Protein 2XC2 (pdb70)

Organism: Schistosoma mansoni (NCBI:txid6183)

InterPro domains:
  IPR005746 Thioredoxin [TIGR01068] (19-105)
  IPR013766 Thioredoxin domain [PF00085] (14-103)
  IPR013766 Thioredoxin domain [PS51352] (1-106)
  IPR017937 Thioredoxin, conserved site [PS00194] (26-44)
  IPR036249 Thioredoxin-like superfamily [SSF52833] (2-105)

Structure (mmCIF, N/CA/C/O backbone):
data_2XC2
#
_entry.id   2XC2
#
_cell.length_a   33.931
_cell.length_b   51.998
_cell.length_c   59.313
_cell.angle_alpha   90.00
_cell.angle_beta   90.00
_cell.angle_gamma   90.00
#
_symmetry.space_group_name_H-M   'P 21 21 21'
#
loop_
_entity.id
_entity.type
_entity.pdbx_description
1 polymer THIOREDOXINN
2 non-polymer 'CALCIUM ION'
3 non-polymer 'ZINC ION'
4 water water
#
loop_
_atom_site.group_PDB
_atom_site.id
_atom_site.type_symbol
_atom_site.label_atom_id
_atom_site.label_alt_id
_atom_site.label_comp_id
_atom_site.label_asym_id
_atom_site.label_entity_id
_atom_site.label_seq_id
_atom_site.pdbx_PDB_ins_code
_atom_site.Cartn_x
_atom_site.Cartn_y
_atom_site.Cartn_z
_atom_site.occupancy
_atom_site.B_iso_or_equiv
_atom_site.auth_seq_id
_atom_site.auth_comp_id
_atom_site.auth_asym_id
_atom_site.auth_atom_id
_atom_site.pdbx_PDB_model_num
ATOM 1 N N . GLN A 1 8 ? 29.850 6.180 1.257 1.00 26.28 -3 GLN A N 1
ATOM 2 C CA . GLN A 1 8 ? 30.663 6.946 2.245 1.00 24.19 -3 GLN A CA 1
ATOM 3 C C . GLN A 1 8 ? 30.347 6.799 3.750 1.00 22.22 -3 GLN A C 1
ATOM 4 O O . GLN A 1 8 ? 31.249 6.998 4.540 1.00 18.95 -3 GLN A O 1
ATOM 10 N N . LEU A 1 9 ? 29.113 6.462 4.146 1.00 20.70 -2 LEU A N 1
ATOM 11 C CA . LEU A 1 9 ? 28.834 6.091 5.546 1.00 19.46 -2 LEU A CA 1
ATOM 12 C C . LEU A 1 9 ? 27.563 5.272 5.736 1.00 19.65 -2 LEU A C 1
ATOM 13 O O . LEU A 1 9 ? 26.730 5.218 4.848 1.00 19.43 -2 LEU A O 1
ATOM 18 N N . VAL A 1 10 ? 27.458 4.628 6.895 1.00 17.88 -1 VAL A N 1
ATOM 19 C CA . VAL A 1 10 ? 26.240 3.976 7.352 1.00 18.74 -1 VAL A CA 1
ATOM 20 C C . VAL A 1 10 ? 25.883 4.520 8.724 1.00 18.69 -1 VAL A C 1
ATOM 21 O O . VAL A 1 10 ? 26.752 4.893 9.495 1.00 18.16 -1 VAL A O 1
ATOM 25 N N . ILE A 1 11 ? 24.588 4.577 9.011 1.00 19.74 0 ILE A N 1
ATOM 26 C CA . ILE A 1 11 ? 24.106 5.130 10.267 1.00 22.25 0 ILE A CA 1
ATOM 27 C C . ILE A 1 11 ? 23.924 3.990 11.235 1.00 22.41 0 ILE A C 1
ATOM 28 O O . ILE A 1 11 ? 23.526 2.899 10.842 1.00 22.97 0 ILE A O 1
ATOM 33 N N . MET A 1 12 ? 24.234 4.239 12.501 1.00 23.52 1 MET A N 1
ATOM 34 C CA . MET A 1 12 ? 23.915 3.284 13.548 1.00 25.13 1 MET A CA 1
ATOM 35 C C . MET A 1 12 ? 22.394 3.353 13.786 1.00 25.92 1 MET A C 1
ATOM 36 O O . MET A 1 12 ? 21.902 4.190 14.530 1.00 27.04 1 MET A O 1
ATOM 41 N N . SER A 1 13 ? 21.660 2.488 13.096 1.00 25.96 2 SER A N 1
ATOM 42 C CA . SER A 1 13 ? 20.209 2.608 13.038 1.00 25.57 2 SER A CA 1
ATOM 43 C C . SER A 1 13 ? 19.539 1.620 13.979 1.00 24.04 2 SER A C 1
ATOM 44 O O . SER A 1 13 ? 20.181 0.685 14.453 1.00 24.86 2 SER A O 1
ATOM 47 N N . GLU A 1 14 ? 18.261 1.859 14.270 1.00 22.34 3 GLU A N 1
ATOM 48 C CA . GLU A 1 14 ? 17.447 0.932 15.047 1.00 19.25 3 GLU A CA 1
ATOM 49 C C . GLU A 1 14 ? 15.997 0.947 14.581 1.00 17.23 3 GLU A C 1
ATOM 50 O O . GLU A 1 14 ? 15.375 1.993 14.523 1.00 15.86 3 GLU A O 1
ATOM 56 N N . LEU A 1 15 ? 15.481 -0.228 14.263 1.00 15.89 4 LEU A N 1
ATOM 57 C CA . LEU A 1 15 ? 14.092 -0.422 13.866 1.00 15.25 4 LEU A CA 1
ATOM 58 C C . LEU A 1 15 ? 13.547 -1.547 14.707 1.00 15.58 4 LEU A C 1
ATOM 59 O O . LEU A 1 15 ? 14.014 -2.682 14.630 1.00 16.37 4 LEU A O 1
ATOM 64 N N . ILE A 1 16 ? 12.553 -1.231 15.537 1.00 15.23 5 ILE A N 1
ATOM 65 C CA A ILE A 1 16 ? 12.062 -2.136 16.589 0.50 15.48 5 ILE A CA 1
ATOM 66 C CA B ILE A 1 16 ? 12.053 -2.239 16.461 0.50 15.77 5 ILE A CA 1
ATOM 67 C C . ILE A 1 16 ? 10.536 -2.269 16.510 1.00 15.55 5 ILE A C 1
ATOM 68 O O . ILE A 1 16 ? 9.868 -1.251 16.491 1.00 15.64 5 ILE A O 1
ATOM 77 N N . GLU A 1 17 ? 9.999 -3.486 16.527 1.00 15.43 6 GLU A N 1
ATOM 78 C CA . GLU A 1 17 ? 8.563 -3.683 16.612 1.00 15.05 6 GLU A CA 1
ATOM 79 C C . GLU A 1 17 ? 8.208 -4.058 18.042 1.00 15.38 6 GLU A C 1
ATOM 80 O O . GLU A 1 17 ? 8.752 -5.026 18.547 1.00 15.85 6 GLU A O 1
ATOM 86 N N . LEU A 1 18 ? 7.263 -3.337 18.667 1.00 13.24 7 LEU A N 1
ATOM 87 C CA . LEU A 1 18 ? 6.872 -3.602 20.074 1.00 13.87 7 LEU A CA 1
ATOM 88 C C . LEU A 1 18 ? 5.789 -4.685 20.173 1.00 14.74 7 LEU A C 1
ATOM 89 O O . LEU A 1 18 ? 5.112 -5.006 19.204 1.00 13.93 7 LEU A O 1
ATOM 94 N N . LYS A 1 19 ? 5.607 -5.230 21.374 1.00 15.04 8 LYS A N 1
ATOM 95 C CA . LYS A 1 19 ? 4.765 -6.425 21.534 1.00 16.85 8 LYS A CA 1
ATOM 96 C C . LYS A 1 19 ? 3.588 -6.247 22.489 1.00 16.55 8 LYS A C 1
ATOM 97 O O . LYS A 1 19 ? 2.548 -6.904 22.308 1.00 17.48 8 LYS A O 1
ATOM 103 N N . GLN A 1 20 ? 3.728 -5.394 23.506 1.00 16.65 9 GLN A N 1
ATOM 104 C CA . GLN A 1 20 ? 2.631 -5.201 24.470 1.00 16.64 9 GLN A CA 1
ATOM 105 C C . GLN A 1 20 ? 2.762 -3.847 25.166 1.00 15.45 9 GLN A C 1
ATOM 106 O O . GLN A 1 20 ? 3.880 -3.289 25.241 1.00 14.20 9 GLN A O 1
ATOM 112 N N . ASP A 1 21 ? 1.645 -3.328 25.685 1.00 15.45 10 ASP A N 1
ATOM 113 C CA . ASP A 1 21 ? 1.660 -2.086 26.449 1.00 15.91 10 ASP A CA 1
ATOM 114 C C . ASP A 1 21 ? 2.727 -2.110 27.553 1.00 16.49 10 ASP A C 1
ATOM 115 O O . ASP A 1 21 ? 2.922 -3.135 28.244 1.00 17.42 10 ASP A O 1
ATOM 120 N N . GLY A 1 22 ? 3.387 -0.979 27.713 1.00 16.39 11 GLY A N 1
ATOM 121 C CA . GLY A 1 22 ? 4.552 -0.831 28.559 1.00 15.00 11 GLY A CA 1
ATOM 122 C C . GLY A 1 22 ? 5.836 -0.782 27.753 1.00 14.32 11 GLY A C 1
ATOM 123 O O . GLY A 1 22 ? 6.777 -0.121 28.153 1.00 13.62 11 GLY A O 1
ATOM 124 N N . ASP A 1 23 ? 5.861 -1.445 26.588 1.00 13.54 12 ASP A N 1
ATOM 125 C CA . ASP A 1 23 ? 7.124 -1.525 25.815 1.00 13.62 12 ASP A CA 1
ATOM 126 C C . ASP A 1 23 ? 7.581 -0.142 25.298 1.00 12.49 12 ASP A C 1
ATOM 127 O O . ASP A 1 23 ? 8.767 0.084 25.149 1.00 11.46 12 ASP A O 1
ATOM 132 N N . LEU A 1 24 ? 6.653 0.763 24.957 1.00 12.55 13 LEU A N 1
ATOM 133 C CA . LEU A 1 24 ? 7.100 2.071 24.464 1.00 12.28 13 LEU A CA 1
ATOM 134 C C . LEU A 1 24 ? 7.749 2.892 25.555 1.00 12.29 13 LEU A C 1
ATOM 135 O O . LEU A 1 24 ? 8.808 3.490 25.351 1.00 12.67 13 LEU A O 1
ATOM 140 N N . GLU A 1 25 ? 7.104 2.899 26.728 1.00 12.17 14 GLU A N 1
ATOM 141 C CA . GLU A 1 25 ? 7.624 3.626 27.876 1.00 13.71 14 GLU A CA 1
ATOM 142 C C . GLU A 1 25 ? 9.009 3.092 28.243 1.00 14.55 14 GLU A C 1
ATOM 143 O O . GLU A 1 25 ? 9.914 3.867 28.548 1.00 15.05 14 GLU A O 1
ATOM 149 N N . SER A 1 26 ? 9.162 1.761 28.191 1.00 14.49 15 SER A N 1
ATOM 150 C CA . SER A 1 26 ? 10.457 1.129 28.462 1.00 14.79 15 SER A CA 1
ATOM 151 C C . SER A 1 26 ? 11.487 1.567 27.424 1.00 15.21 15 SER A C 1
ATOM 152 O O . SER A 1 26 ? 12.635 1.901 27.744 1.00 16.43 15 SER A O 1
ATOM 155 N N . LEU A 1 27 ? 11.068 1.616 26.164 1.00 14.38 16 LEU A N 1
ATOM 156 C CA . LEU A 1 27 ? 11.978 1.989 25.103 1.00 15.26 16 LEU A CA 1
ATOM 157 C C . LEU A 1 27 ? 12.420 3.439 25.222 1.00 15.52 16 LEU A C 1
ATOM 158 O O . LEU A 1 27 ? 13.575 3.764 24.962 1.00 15.98 16 LEU A O 1
ATOM 163 N N . LEU A 1 28 ? 11.480 4.311 25.579 1.00 17.10 17 LEU A N 1
ATOM 164 C CA . LEU A 1 28 ? 11.785 5.720 25.747 1.00 17.26 17 LEU A CA 1
ATOM 165 C C . LEU A 1 28 ? 12.808 5.944 26.858 1.00 19.98 17 LEU A C 1
ATOM 166 O O . LEU A 1 28 ? 13.682 6.789 26.726 1.00 21.31 17 LEU A O 1
ATOM 171 N N . GLU A 1 29 ? 12.716 5.149 27.921 1.00 20.65 18 GLU A N 1
ATOM 172 C CA . GLU A 1 29 ? 13.640 5.247 29.049 1.00 22.49 18 GLU A CA 1
ATOM 173 C C . GLU A 1 29 ? 15.008 4.681 28.702 1.00 23.99 18 GLU A C 1
ATOM 174 O O . GLU A 1 29 ? 16.034 5.125 29.229 1.00 25.72 18 GLU A O 1
ATOM 180 N N . GLN A 1 30 ? 15.009 3.695 27.813 1.00 24.61 19 GLN A N 1
ATOM 181 C CA . GLN A 1 30 ? 16.221 3.002 27.395 1.00 25.67 19 GLN A CA 1
ATOM 182 C C . GLN A 1 30 ? 17.020 3.857 26.415 1.00 26.11 19 GLN A C 1
ATOM 183 O O . GLN A 1 30 ? 18.246 3.712 26.309 1.00 26.87 19 GLN A O 1
ATOM 189 N N . HIS A 1 31 ? 16.327 4.746 25.701 1.00 26.68 20 HIS A N 1
ATOM 190 C CA . HIS A 1 31 ? 16.921 5.586 24.659 1.00 27.63 20 HIS A CA 1
ATOM 191 C C . HIS A 1 31 ? 16.696 7.079 24.915 1.00 28.01 20 HIS A C 1
ATOM 192 O O . HIS A 1 31 ? 16.142 7.809 24.063 1.00 28.09 20 HIS A O 1
ATOM 199 N N . LYS A 1 32 ? 17.155 7.545 26.077 1.00 29.30 21 LYS A N 1
ATOM 200 C CA . LYS A 1 32 ? 16.780 8.875 26.574 1.00 30.02 21 LYS A CA 1
ATOM 201 C C . LYS A 1 32 ? 17.118 10.061 25.676 1.00 30.40 21 LYS A C 1
ATOM 202 O O . LYS A 1 32 ? 16.331 11.011 25.590 1.00 31.45 21 LYS A O 1
ATOM 208 N N . ASN A 1 33 ? 18.267 10.017 25.008 1.00 30.96 22 ASN A N 1
ATOM 209 C CA . ASN A 1 33 ? 18.706 11.173 24.208 1.00 30.65 22 ASN A CA 1
ATOM 210 C C . ASN A 1 33 ? 18.621 11.021 22.669 1.00 29.80 22 ASN A C 1
ATOM 211 O O . ASN A 1 33 ? 19.258 11.772 21.910 1.00 30.04 22 ASN A O 1
ATOM 216 N N . LYS A 1 34 ? 17.820 10.051 22.230 1.00 27.31 23 LYS A N 1
ATOM 217 C CA . LYS A 1 34 ? 17.494 9.879 20.807 1.00 25.77 23 LYS A CA 1
ATOM 218 C C . LYS A 1 34 ? 16.106 10.433 20.468 1.00 22.79 23 LYS A C 1
ATOM 219 O O . LYS A 1 34 ? 15.203 10.421 21.305 1.00 22.31 23 LYS A O 1
ATOM 225 N N . LEU A 1 35 ? 15.939 10.918 19.238 1.00 19.40 24 LEU A N 1
ATOM 226 C CA . LEU A 1 35 ? 14.613 11.138 18.680 1.00 16.19 24 LEU A CA 1
ATOM 227 C C . LEU A 1 35 ? 14.023 9.746 18.452 1.00 14.69 24 LEU A C 1
ATOM 228 O O . LEU A 1 35 ? 14.711 8.851 17.983 1.00 14.17 24 LEU A O 1
ATOM 233 N N . VAL A 1 36 ? 12.750 9.573 18.804 1.00 12.79 25 VAL A N 1
ATOM 234 C CA . VAL A 1 36 ? 12.059 8.317 18.606 1.00 12.80 25 VAL A CA 1
ATOM 235 C C . VAL A 1 36 ? 10.906 8.584 17.649 1.00 12.13 25 VAL A C 1
ATOM 236 O O . VAL A 1 36 ? 10.151 9.541 17.831 1.00 13.74 25 VAL A O 1
ATOM 240 N N . VAL A 1 37 ? 10.773 7.771 16.611 1.00 11.26 26 VAL A N 1
ATOM 241 C CA . VAL A 1 37 ? 9.754 7.977 15.599 1.00 11.31 26 VAL A CA 1
ATOM 242 C C . VAL A 1 37 ? 8.892 6.708 15.584 1.00 10.41 26 VAL A C 1
ATOM 243 O O . VAL A 1 37 ? 9.377 5.621 15.242 1.00 10.96 26 VAL A O 1
ATOM 247 N N . VAL A 1 38 ? 7.626 6.839 15.959 1.00 9.96 27 VAL A N 1
ATOM 248 C CA . VAL A 1 38 ? 6.741 5.695 16.149 1.00 9.64 27 VAL A CA 1
ATOM 249 C C . VAL A 1 38 ? 5.681 5.636 15.041 1.00 10.84 27 VAL A C 1
ATOM 250 O O . VAL A 1 38 ? 4.886 6.560 14.849 1.00 10.76 27 VAL A O 1
ATOM 254 N N . ASP A 1 39 ? 5.681 4.515 14.340 1.00 10.33 28 ASP A N 1
ATOM 255 C CA . ASP A 1 39 ? 4.657 4.175 13.363 1.00 9.74 28 ASP A CA 1
ATOM 256 C C . ASP A 1 39 ? 3.557 3.335 14.060 1.00 9.47 28 ASP A C 1
ATOM 257 O O . ASP A 1 39 ? 3.738 2.139 14.314 1.00 10.28 28 ASP A O 1
ATOM 262 N N . PHE A 1 40 ? 2.414 3.981 14.340 1.00 8.48 29 PHE A N 1
ATOM 263 C CA . PHE A 1 40 ? 1.231 3.297 14.812 1.00 9.14 29 PHE A CA 1
ATOM 264 C C . PHE A 1 40 ? 0.450 2.771 13.614 1.00 9.63 29 PHE A C 1
ATOM 265 O O . PHE A 1 40 ? -0.042 3.575 12.780 1.00 10.46 29 PHE A O 1
ATOM 273 N N . PHE A 1 41 ? 0.370 1.451 13.506 1.00 9.78 30 PHE A N 1
ATOM 274 C CA . PHE A 1 41 ? -0.217 0.767 12.338 1.00 10.82 30 PHE A CA 1
ATOM 275 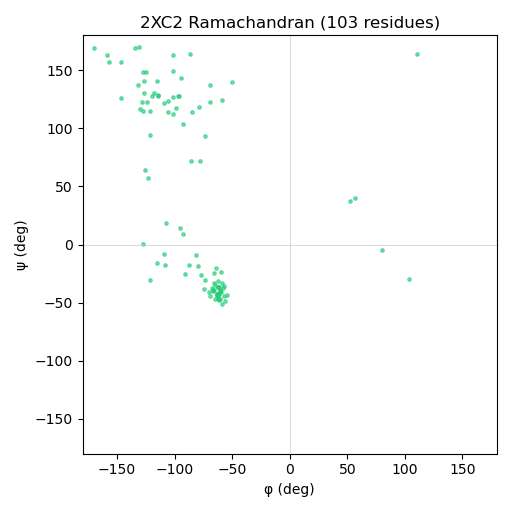C C . PHE A 1 41 ? -1.236 -0.296 12.734 1.00 12.18 30 PHE A C 1
ATOM 276 O O . PHE A 1 41 ? -1.354 -0.639 13.922 1.00 11.61 30 PHE A O 1
ATOM 284 N N . ALA A 1 42 ? -1.963 -0.811 11.741 1.00 12.79 31 ALA A N 1
ATOM 285 C CA . ALA A 1 42 ? -2.823 -1.960 11.969 1.00 14.97 31 ALA A CA 1
ATOM 286 C C . ALA A 1 42 ? -2.514 -3.038 10.955 1.00 14.96 31 ALA A C 1
ATOM 287 O O . ALA A 1 42 ? -2.114 -2.764 9.830 1.00 13.89 31 ALA A O 1
ATOM 289 N N . THR A 1 43 ? -2.691 -4.277 11.388 1.00 16.75 32 THR A N 1
ATOM 290 C CA . THR A 1 43 ? -2.510 -5.456 10.535 1.00 18.71 32 THR A CA 1
ATOM 291 C C . THR A 1 43 ? -3.383 -5.434 9.275 1.00 18.87 32 THR A C 1
ATOM 292 O O . THR A 1 43 ? -2.948 -5.856 8.216 1.00 20.31 32 THR A O 1
ATOM 296 N N . TRP A 1 44 ? -4.592 -4.899 9.394 1.00 18.56 33 TRP A N 1
ATOM 297 C CA . TRP A 1 44 ? -5.584 -4.879 8.316 1.00 19.67 33 TRP A CA 1
ATOM 298 C C . TRP A 1 44 ? -5.578 -3.589 7.504 1.00 19.41 33 TRP A C 1
ATOM 299 O O . TRP A 1 44 ? -6.528 -3.326 6.751 1.00 21.91 33 TRP A O 1
ATOM 310 N N . CYS A 1 45 ? -4.531 -2.791 7.660 1.00 17.85 34 CYS A N 1
ATOM 311 C CA . CYS A 1 45 ? -4.463 -1.478 7.033 1.00 16.29 34 CYS A CA 1
ATOM 312 C C . CYS A 1 45 ? -3.569 -1.568 5.777 1.00 15.90 34 CYS A C 1
ATOM 313 O O . CYS A 1 45 ? -2.349 -1.780 5.896 1.00 17.23 34 CYS A O 1
ATOM 316 N N . GLY A 1 46 ? -4.166 -1.417 4.592 1.00 15.94 35 GLY A N 1
ATOM 317 C CA . GLY A 1 46 ? -3.409 -1.464 3.338 1.00 16.13 35 GLY A CA 1
ATOM 318 C C . GLY A 1 46 ? -2.312 -0.416 3.269 1.00 15.36 35 GLY A C 1
ATOM 319 O O . GLY A 1 46 ? -1.159 -0.734 2.954 1.00 15.95 35 GLY A O 1
ATOM 320 N N . PRO A 1 47 ? -2.659 0.846 3.546 1.00 14.85 36 PRO A N 1
ATOM 321 C CA . PRO A 1 47 ? -1.648 1.905 3.482 1.00 13.32 36 PRO A CA 1
ATOM 322 C C . PRO A 1 47 ? -0.477 1.653 4.417 1.00 13.43 36 PRO A C 1
ATOM 32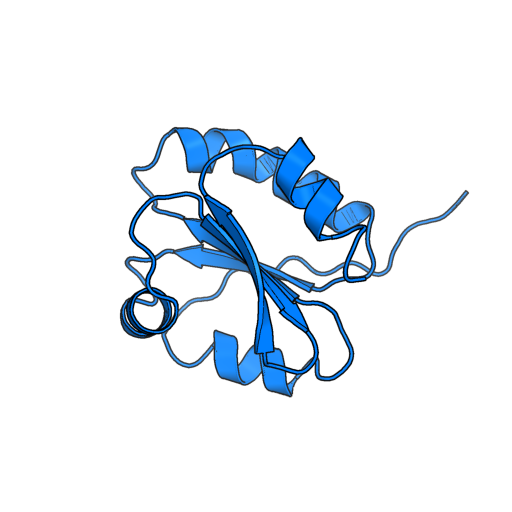3 O O . PRO A 1 47 ? 0.652 2.008 4.085 1.00 12.48 36 PRO A O 1
ATOM 327 N N . CYS A 1 48 ? -0.740 1.027 5.563 1.00 12.15 37 CYS A N 1
ATOM 328 C CA . CYS A 1 48 ? 0.335 0.664 6.513 1.00 12.26 37 CYS A CA 1
ATOM 329 C C . CYS A 1 48 ? 1.333 -0.293 5.866 1.00 12.43 37 CYS A C 1
ATOM 330 O O . CYS A 1 48 ? 2.563 -0.092 5.965 1.00 12.62 37 CYS A O 1
ATOM 333 N N . LYS A 1 49 ? 0.825 -1.326 5.199 1.00 13.29 38 LYS A N 1
ATOM 334 C CA . LYS A 1 49 ? 1.709 -2.329 4.583 1.00 14.30 38 LYS A CA 1
ATOM 335 C C . LYS A 1 49 ? 2.542 -1.741 3.457 1.00 14.16 38 LYS A C 1
ATOM 336 O O . LYS A 1 49 ? 3.739 -2.030 3.310 1.00 15.34 38 LYS A O 1
ATOM 342 N N . THR A 1 50 ? 1.913 -0.875 2.690 1.00 13.35 39 THR A N 1
ATOM 343 C CA . THR A 1 50 ? 2.575 -0.174 1.597 1.00 14.56 39 THR A CA 1
ATOM 344 C C . THR A 1 50 ? 3.709 0.720 2.069 1.00 13.13 39 THR A C 1
ATOM 345 O O . THR A 1 50 ? 4.809 0.750 1.451 1.00 13.83 39 THR A O 1
ATOM 349 N N . ILE A 1 51 ? 3.488 1.472 3.149 1.00 11.61 40 ILE A N 1
ATOM 350 C CA . ILE A 1 51 ? 4.545 2.366 3.635 1.00 11.08 40 ILE A CA 1
ATOM 351 C C . ILE A 1 51 ? 5.650 1.691 4.460 1.00 9.89 40 ILE A C 1
ATOM 352 O O . ILE A 1 51 ? 6.740 2.253 4.601 1.00 10.86 40 ILE A O 1
ATOM 357 N N . ALA A 1 52 ? 5.382 0.493 4.978 1.00 10.58 41 ALA A N 1
ATOM 358 C CA . ALA A 1 52 ? 6.317 -0.118 5.920 1.00 10.03 41 ALA A CA 1
ATOM 359 C C . ALA A 1 52 ? 7.722 -0.252 5.302 1.00 10.95 41 ALA A C 1
ATOM 360 O O . ALA A 1 52 ? 8.681 0.120 5.968 1.00 11.27 41 ALA A O 1
ATOM 362 N N . PRO A 1 53 ? 7.847 -0.712 4.029 1.00 11.66 42 PRO A N 1
ATOM 363 C CA . PRO A 1 53 ? 9.245 -0.756 3.550 1.00 12.12 42 PRO A CA 1
ATOM 364 C C . PRO A 1 53 ? 9.943 0.587 3.393 1.00 12.38 42 PRO A C 1
ATOM 365 O O . PRO A 1 53 ? 11.182 0.654 3.475 1.00 12.03 42 PRO A O 1
ATOM 369 N N . LEU A 1 54 ? 9.174 1.659 3.204 1.00 10.74 43 LEU A N 1
ATOM 370 C CA . LEU A 1 54 ? 9.727 2.995 3.073 1.00 11.14 43 LEU A CA 1
ATOM 371 C C . LEU A 1 54 ? 10.176 3.489 4.429 1.00 10.45 43 LEU A C 1
ATOM 372 O O . LEU A 1 54 ? 11.180 4.186 4.530 1.00 12.42 43 LEU A O 1
ATOM 377 N N . PHE A 1 55 ? 9.399 3.158 5.470 1.00 10.07 44 PHE A N 1
ATOM 378 C CA . PHE A 1 55 ? 9.766 3.496 6.849 1.00 10.80 44 PHE A CA 1
ATOM 379 C C . PHE A 1 55 ? 11.059 2.785 7.209 1.00 11.00 44 PHE A C 1
ATOM 380 O O . PHE A 1 55 ? 11.971 3.402 7.786 1.00 11.92 44 PHE A O 1
ATOM 388 N N . LYS A 1 56 ? 11.149 1.523 6.810 1.00 11.48 45 LYS A N 1
ATOM 389 C CA . LYS A 1 56 ? 12.404 0.738 6.979 1.00 12.11 45 LYS A CA 1
ATOM 390 C C . LYS A 1 56 ? 13.564 1.478 6.288 1.00 12.59 45 LYS A C 1
ATOM 391 O O . LYS A 1 56 ? 14.630 1.664 6.872 1.00 12.99 45 LYS A O 1
ATOM 397 N N . GLU A 1 57 ? 13.377 1.916 5.043 1.00 12.91 46 GLU A N 1
ATOM 398 C CA . GLU A 1 57 ? 14.450 2.635 4.346 1.00 14.25 46 GLU A CA 1
ATOM 399 C C . GLU A 1 57 ? 14.868 3.918 5.040 1.00 14.66 46 GLU A C 1
ATOM 400 O O . GLU A 1 57 ? 16.047 4.248 5.135 1.00 15.53 46 GLU A O 1
ATOM 406 N N . LEU A 1 58 ? 13.895 4.655 5.569 1.00 13.90 47 LEU A N 1
ATOM 407 C CA . LEU A 1 58 ? 14.156 5.849 6.284 1.00 14.86 47 LEU A CA 1
ATOM 408 C C . LEU A 1 58 ? 14.993 5.578 7.511 1.00 15.53 47 LEU A C 1
ATOM 409 O O . LEU A 1 58 ? 15.841 6.372 7.862 1.00 15.52 47 LEU A O 1
ATOM 414 N N . SER A 1 59 ? 14.754 4.438 8.160 1.00 15.55 48 SER A N 1
ATOM 415 C CA . SER A 1 59 ? 15.472 4.123 9.403 1.00 16.35 48 SER A CA 1
ATOM 416 C C . SER A 1 59 ? 16.966 3.970 9.168 1.00 17.04 48 SER A C 1
ATOM 417 O O . SER A 1 59 ? 17.767 4.086 10.105 1.00 18.48 48 SER A O 1
ATOM 420 N N . GLU A 1 60 ? 17.337 3.727 7.918 1.00 16.98 49 GLU A N 1
ATOM 421 C CA . GLU A 1 60 ? 18.751 3.599 7.524 1.00 18.21 49 GLU A CA 1
ATOM 422 C C . GLU A 1 60 ? 19.438 4.953 7.305 1.00 18.32 49 GLU A C 1
ATOM 423 O O . GLU A 1 60 ? 20.655 5.006 7.108 1.00 19.89 49 GLU A O 1
ATOM 429 N N . LYS A 1 61 ? 18.669 6.042 7.312 1.00 17.77 50 LYS A N 1
ATOM 430 C CA . LYS A 1 61 ? 19.187 7.342 6.901 1.00 17.11 50 LYS A CA 1
ATOM 431 C C . LYS A 1 61 ? 19.379 8.302 8.058 1.00 17.07 50 LYS A C 1
ATOM 432 O O . LYS A 1 61 ? 20.042 9.340 7.911 1.00 17.76 50 LYS A O 1
ATOM 438 N N . TYR A 1 62 ? 18.744 7.998 9.186 1.00 16.34 51 TYR A N 1
ATOM 439 C CA . TYR A 1 62 ? 18.745 8.910 10.344 1.00 16.18 51 TYR A CA 1
ATOM 440 C C . TYR A 1 62 ? 19.079 8.206 11.624 1.00 16.73 51 TYR A C 1
ATOM 441 O O . TYR A 1 62 ? 18.567 7.106 11.877 1.00 16.16 51 TYR A O 1
ATOM 450 N N . ASP A 1 63 ? 19.928 8.853 12.434 1.00 16.67 52 ASP A N 1
ATOM 451 C CA . ASP A 1 63 ? 20.299 8.358 13.761 1.00 18.48 52 ASP A CA 1
ATOM 452 C C . ASP A 1 63 ? 19.153 8.653 14.744 1.00 18.20 52 ASP A C 1
ATOM 453 O O . ASP A 1 63 ? 19.221 9.545 15.584 1.00 19.84 52 ASP A O 1
ATOM 458 N N . ALA A 1 64 ? 18.070 7.905 14.563 1.00 17.49 53 ALA A N 1
ATOM 459 C CA . ALA A 1 64 ? 16.898 7.977 15.425 1.00 16.52 53 ALA A CA 1
ATOM 460 C C . ALA A 1 64 ? 16.492 6.536 15.749 1.00 16.22 53 ALA A C 1
ATOM 461 O O . ALA A 1 64 ? 17.041 5.589 15.171 1.00 16.69 53 ALA A O 1
ATOM 463 N N . ILE A 1 65 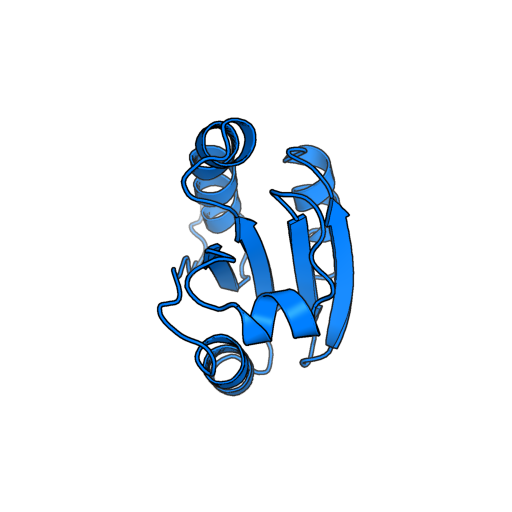? 15.583 6.345 16.699 1.00 13.97 54 ILE A N 1
ATOM 464 C CA . ILE A 1 65 ? 15.007 5.025 16.960 1.00 13.74 54 ILE A CA 1
ATOM 465 C C . ILE A 1 65 ? 13.662 4.950 16.260 1.00 13.59 54 ILE A C 1
ATOM 466 O O . ILE A 1 65 ? 12.745 5.730 16.551 1.00 12.55 54 ILE A O 1
ATOM 471 N N . PHE A 1 66 ? 13.556 4.035 15.314 1.00 12.03 55 PHE A N 1
ATOM 472 C CA . PHE A 1 66 ? 12.333 3.852 14.551 1.00 10.95 55 PHE A CA 1
ATOM 473 C C . PHE A 1 66 ? 11.546 2.715 15.160 1.00 11.43 55 PHE A C 1
ATOM 474 O O . PHE A 1 66 ? 12.094 1.620 15.382 1.00 11.81 55 PHE A O 1
ATOM 482 N N . VAL A 1 67 ? 10.259 2.971 15.453 1.00 9.48 56 VAL A N 1
ATOM 483 C CA . VAL A 1 67 ? 9.459 2.002 16.224 1.00 10.85 56 VAL A CA 1
ATOM 484 C C . VAL A 1 67 ? 8.183 1.662 15.472 1.00 10.77 56 VAL A C 1
ATOM 485 O O . VAL A 1 67 ? 7.578 2.556 14.875 1.00 10.56 56 VAL A O 1
ATOM 489 N N . LYS A 1 68 ? 7.765 0.407 15.500 1.00 10.76 57 LYS A N 1
ATOM 490 C CA . LYS A 1 68 ? 6.494 0.005 14.932 1.00 11.13 57 LYS A CA 1
ATOM 491 C C . LYS A 1 68 ? 5.586 -0.471 16.067 1.00 11.65 57 LYS A C 1
ATOM 492 O O . 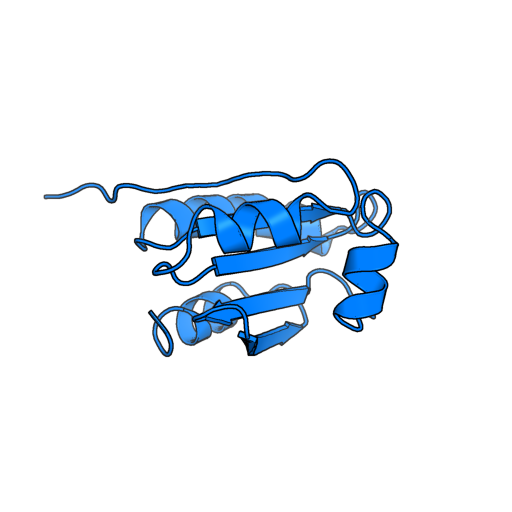LYS A 1 68 ? 6.013 -1.265 16.912 1.00 11.60 57 LYS A O 1
ATOM 498 N N . VAL A 1 69 ? 4.372 0.072 16.117 1.00 10.76 58 VAL A N 1
ATOM 499 C CA . VAL A 1 69 ? 3.373 -0.280 17.148 1.00 11.12 58 VAL A CA 1
ATOM 500 C C . VAL A 1 69 ? 2.041 -0.687 16.489 1.00 11.58 58 VAL A C 1
ATOM 501 O O . VAL A 1 69 ? 1.373 0.126 15.853 1.00 11.64 58 VAL A O 1
ATOM 505 N N . ASP A 1 70 ? 1.659 -1.955 16.650 1.00 11.09 59 ASP A N 1
ATOM 506 C CA . ASP A 1 70 ? 0.361 -2.435 16.161 1.00 12.19 59 ASP A CA 1
ATOM 507 C C . ASP A 1 70 ? -0.651 -1.964 17.195 1.00 12.03 59 ASP A C 1
ATOM 508 O O . ASP A 1 70 ? -0.541 -2.322 18.391 1.00 12.20 59 ASP A O 1
ATOM 513 N N . VAL A 1 71 ? -1.592 -1.125 16.756 1.00 12.34 60 VAL A N 1
ATOM 514 C CA . VAL A 1 71 ? -2.589 -0.533 17.642 1.00 12.29 60 VAL A CA 1
ATOM 515 C C . VAL A 1 71 ? -3.463 -1.576 18.360 1.00 12.78 60 VAL A C 1
ATOM 516 O O . VAL A 1 71 ? -4.033 -1.274 19.412 1.00 15.01 60 VAL A O 1
ATOM 520 N N . ASP A 1 72 ? -3.587 -2.778 17.802 1.00 13.32 61 ASP A N 1
ATOM 521 C CA . ASP A 1 72 ? -4.384 -3.830 18.464 1.00 14.10 61 ASP A CA 1
ATOM 522 C C . ASP A 1 72 ? -3.583 -4.656 19.469 1.00 15.22 61 ASP A C 1
ATOM 523 O O . ASP A 1 72 ? -4.153 -5.340 20.331 1.00 16.52 61 ASP A O 1
ATOM 528 N N . LYS A 1 73 ? -2.263 -4.602 19.386 1.00 15.13 62 LYS A N 1
ATOM 529 C CA . LYS A 1 73 ? -1.410 -5.238 20.385 1.00 15.77 62 LYS A CA 1
ATOM 530 C C . LYS A 1 73 ? -1.023 -4.324 21.551 1.00 15.63 62 LYS A C 1
ATOM 531 O O . LYS A 1 73 ? -0.738 -4.826 22.655 1.00 16.94 62 LYS A O 1
ATOM 537 N N . LEU A 1 74 ? -1.025 -3.006 21.325 1.00 14.83 63 LEU A N 1
ATOM 538 C CA . LEU A 1 74 ? -0.689 -2.059 22.372 1.00 15.07 63 LEU A CA 1
ATOM 539 C C . LEU A 1 74 ? -1.830 -1.080 22.474 1.00 16.26 63 LEU A C 1
ATOM 540 O O . LEU A 1 74 ? -1.686 0.108 22.170 1.00 15.54 63 LEU A O 1
ATOM 545 N N . GLU A 1 75 ? -3.003 -1.586 22.866 1.00 17.20 64 GLU A N 1
ATOM 546 C CA . GLU A 1 75 ? -4.194 -0.762 22.873 1.00 17.82 64 GLU A CA 1
ATOM 547 C C . GLU A 1 75 ? -4.122 0.459 23.777 1.00 17.86 64 GLU A C 1
ATOM 548 O O . GLU A 1 75 ? -4.627 1.528 23.400 1.00 19.15 64 GLU A O 1
ATOM 554 N N . GLU A 1 76 ? -3.511 0.290 24.960 1.00 19.12 65 GLU A N 1
ATOM 555 C CA . GLU A 1 76 ? -3.411 1.369 25.940 1.00 18.22 65 GLU A CA 1
ATOM 556 C C . GLU A 1 76 ? -2.494 2.461 25.385 1.00 16.75 65 GLU A C 1
ATOM 557 O O . GLU A 1 76 ? -2.745 3.629 25.575 1.00 16.96 65 GLU A O 1
ATOM 563 N N . THR A 1 77 ? -1.440 2.055 24.672 1.00 15.47 66 THR A N 1
ATOM 564 C CA . THR A 1 77 ? -0.481 3.002 24.120 1.00 14.29 66 THR A CA 1
ATOM 565 C C . THR A 1 77 ? -1.143 3.791 22.976 1.00 13.92 66 THR A C 1
ATOM 566 O O . THR A 1 77 ? -0.958 4.987 22.864 1.00 14.02 66 THR A O 1
ATOM 570 N N . ALA A 1 78 ? -1.923 3.105 22.142 1.00 14.16 67 ALA A N 1
ATOM 571 C CA . ALA A 1 78 ? -2.656 3.791 21.070 1.00 13.99 67 ALA A CA 1
ATOM 572 C C . ALA A 1 78 ? -3.630 4.812 21.658 1.00 14.89 67 ALA A C 1
ATOM 573 O O . ALA A 1 78 ? -3.735 5.930 21.155 1.00 14.76 67 ALA A O 1
ATOM 575 N N . ARG A 1 79 ? -4.320 4.417 22.734 1.00 16.50 68 ARG A N 1
ATOM 576 C CA . ARG A 1 79 ? -5.295 5.286 23.404 1.00 18.08 68 ARG A CA 1
ATOM 577 C C . ARG A 1 79 ? -4.558 6.493 23.964 1.00 17.20 68 ARG A C 1
ATOM 578 O O . ARG A 1 79 ? -5.009 7.615 23.805 1.00 17.78 68 ARG A O 1
ATOM 586 N N . LYS A 1 80 ? -3.402 6.252 24.583 1.00 16.93 69 LYS A N 1
ATOM 587 C CA . LYS A 1 80 ? -2.608 7.292 25.235 1.00 18.10 69 LYS A CA 1
ATOM 588 C C . LYS A 1 80 ? -2.139 8.342 24.224 1.00 17.15 69 LYS A C 1
ATOM 589 O O . LYS A 1 80 ? -2.099 9.558 24.510 1.00 18.56 69 LYS A O 1
ATOM 595 N N . TYR A 1 81 ? -1.810 7.879 23.019 1.00 15.83 70 TYR A N 1
ATOM 596 C CA . TYR A 1 81 ? -1.369 8.781 21.973 1.00 14.68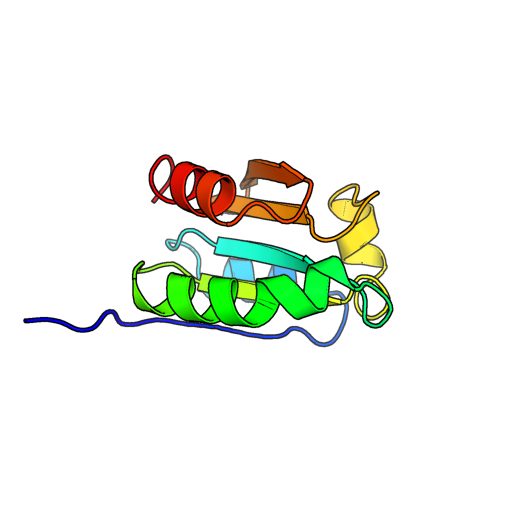 70 TYR A CA 1
ATOM 597 C C . TYR A 1 81 ? -2.497 9.269 21.057 1.00 15.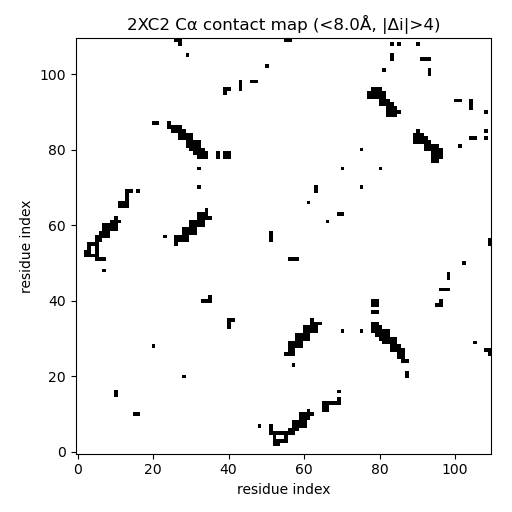78 70 TYR A C 1
ATOM 598 O O . TYR A 1 81 ? -2.244 9.918 20.029 1.00 15.80 70 TYR A O 1
ATOM 607 N N . ASN A 1 82 ? -3.738 8.961 21.445 1.00 16.46 71 ASN A N 1
ATOM 608 C CA . ASN A 1 82 ? -4.943 9.432 20.727 1.00 16.53 71 ASN A CA 1
ATOM 609 C C . ASN A 1 82 ? -4.963 9.034 19.238 1.00 16.93 71 ASN A C 1
ATOM 610 O O . ASN A 1 82 ? -5.367 9.822 18.360 1.00 18.66 71 ASN A O 1
ATOM 615 N N . ILE A 1 83 ? -4.530 7.805 18.963 1.00 16.02 72 ILE A N 1
ATOM 616 C CA . ILE A 1 83 ? -4.515 7.325 17.592 1.00 15.54 72 ILE A CA 1
ATOM 617 C C . ILE A 1 83 ? -5.926 7.107 17.071 1.00 16.53 72 ILE A C 1
ATOM 618 O O . ILE A 1 83 ? -6.703 6.350 17.667 1.00 17.38 72 ILE A O 1
ATOM 623 N N . SER A 1 84 ? -6.273 7.768 15.978 1.00 17.24 73 SER A N 1
ATOM 624 C CA . SER A 1 84 ? -7.593 7.529 15.399 1.00 18.74 73 SER A CA 1
ATOM 625 C C . SER A 1 84 ? -7.611 7.176 13.920 1.00 17.57 73 SER A C 1
ATOM 626 O O . SER A 1 84 ? -8.692 6.956 13.364 1.00 18.58 73 SER A O 1
ATOM 629 N N . ALA A 1 85 ? -6.430 7.113 13.295 1.00 16.11 74 ALA A N 1
ATOM 630 C CA . ALA A 1 85 ? -6.290 6.692 11.906 1.00 14.74 74 ALA A CA 1
ATOM 631 C C . ALA A 1 85 ? -4.904 6.132 11.766 1.00 13.69 74 ALA A C 1
ATOM 632 O O . ALA A 1 85 ? -4.042 6.396 12.609 1.00 14.27 74 ALA A O 1
ATOM 634 N N A MET A 1 86 ? -4.701 5.291 10.741 0.50 12.45 75 MET A N 1
ATOM 635 N N B MET A 1 86 ? -4.690 5.379 10.701 0.50 13.04 75 MET A N 1
ATOM 636 C CA A MET A 1 86 ? -3.462 4.498 10.578 0.50 11.51 75 MET A CA 1
ATOM 637 C CA B MET A 1 86 ? -3.408 4.756 10.528 0.50 12.85 75 MET A CA 1
ATOM 638 C C A MET A 1 86 ? -3.031 4.518 9.101 0.50 11.49 75 MET A C 1
ATOM 639 C C B MET A 1 86 ? -3.031 4.769 9.078 0.50 12.00 75 MET A C 1
ATOM 640 O O A MET A 1 86 ? -3.858 4.332 8.225 0.50 11.85 75 MET A O 1
ATOM 641 O O B MET A 1 86 ? -3.880 4.891 8.207 0.50 11.46 75 MET A O 1
ATOM 650 N N . PRO A 1 87 ? -1.730 4.718 8.826 1.00 11.19 76 PRO A N 1
ATOM 651 C CA . PRO A 1 87 ? -0.672 4.844 9.831 1.00 10.72 76 PRO A CA 1
ATOM 652 C C . PRO A 1 87 ? -0.634 6.258 10.402 1.00 11.08 76 PRO A C 1
ATOM 653 O O . PRO A 1 87 ? -0.930 7.232 9.681 1.00 10.53 76 PRO A O 1
ATOM 657 N N . THR A 1 88 ? -0.293 6.385 11.689 1.00 9.90 77 THR A N 1
ATOM 658 C CA . THR A 1 88 ? 0.038 7.669 12.286 1.00 10.64 77 THR A CA 1
ATOM 659 C C . THR A 1 88 ? 1.465 7.582 12.800 1.00 9.80 77 THR A C 1
ATOM 660 O O . THR A 1 88 ? 1.813 6.627 13.525 1.00 10.47 77 THR A O 1
ATOM 664 N N . PHE A 1 89 ? 2.288 8.532 12.410 1.00 9.49 78 PHE A N 1
ATOM 665 C CA . PHE A 1 89 ? 3.691 8.592 12.833 1.00 9.40 78 PHE A CA 1
ATOM 666 C C . PHE A 1 89 ? 3.870 9.678 13.853 1.00 10.30 78 PHE A C 1
ATOM 667 O O . PHE A 1 89 ? 3.528 10.818 13.609 1.00 10.54 78 PHE A O 1
ATOM 675 N N . ILE A 1 90 ? 4.393 9.321 15.021 1.00 10.67 79 ILE A N 1
ATOM 676 C CA . ILE A 1 90 ? 4.622 10.279 16.123 1.00 10.93 79 ILE A CA 1
ATOM 677 C C . ILE A 1 90 ? 6.123 10.431 16.402 1.00 11.22 79 ILE A C 1
ATOM 678 O O . ILE A 1 90 ? 6.811 9.421 16.626 1.00 11.99 79 ILE A O 1
ATOM 683 N N . ALA A 1 91 ? 6.615 11.675 16.423 1.00 11.63 80 ALA A N 1
ATOM 684 C CA . ALA A 1 91 ? 7.978 11.987 16.827 1.00 11.28 80 ALA A CA 1
ATOM 685 C C . ALA A 1 91 ? 7.985 12.385 18.294 1.00 12.04 80 ALA A C 1
ATOM 686 O O . ALA A 1 91 ? 7.179 13.226 18.742 1.00 12.96 80 ALA A O 1
ATOM 688 N N . ILE A 1 92 ? 8.862 11.726 19.048 1.00 13.15 81 ILE A N 1
ATOM 689 C CA . ILE A 1 92 ? 8.956 11.899 20.486 1.00 13.67 81 ILE A CA 1
ATOM 690 C C . ILE A 1 92 ? 10.398 12.289 20.792 1.00 15.01 81 ILE A C 1
ATOM 691 O O . ILE A 1 92 ? 11.342 11.558 20.433 1.00 15.74 81 ILE A O 1
ATOM 696 N N . LYS A 1 93 ? 10.592 13.442 21.433 1.00 16.08 82 LYS A N 1
ATOM 697 C CA . LYS A 1 93 ? 11.924 13.932 21.751 1.00 17.43 82 LYS A CA 1
ATOM 698 C C . LYS A 1 93 ? 11.939 14.215 23.243 1.00 17.95 82 LYS A C 1
ATOM 699 O O . LYS A 1 93 ? 11.022 14.842 23.767 1.00 17.90 82 LYS A O 1
ATOM 705 N N . ASN A 1 94 ? 12.966 13.703 23.921 1.00 19.44 83 ASN A N 1
ATOM 706 C CA . ASN A 1 94 ? 13.065 13.825 25.377 1.00 21.61 83 ASN A CA 1
ATOM 707 C C . ASN A 1 94 ? 11.790 13.335 26.091 1.00 21.63 83 ASN A C 1
ATOM 708 O O . ASN A 1 94 ? 11.354 13.916 27.089 1.00 23.15 83 ASN A O 1
ATOM 713 N N . GLY A 1 95 ? 11.196 12.261 25.563 1.00 21.49 84 GLY A N 1
ATOM 714 C CA . GLY A 1 95 ? 9.998 11.667 26.132 1.00 20.47 84 GLY A CA 1
ATOM 715 C C . GLY A 1 95 ? 8.682 12.358 25.799 1.00 19.51 84 GLY A C 1
ATOM 716 O O . GLY A 1 95 ? 7.613 11.843 26.140 1.00 19.24 84 GLY A O 1
ATOM 717 N N . GLU A 1 96 ? 8.741 13.493 25.101 1.00 18.60 85 GLU A N 1
ATOM 718 C CA . GLU A 1 96 ? 7.510 14.227 24.799 1.00 17.81 85 GLU A CA 1
ATOM 719 C C . GLU A 1 96 ? 7.188 14.286 23.318 1.00 16.27 85 GLU A C 1
ATOM 720 O O . GLU A 1 96 ? 8.078 14.524 22.496 1.00 16.93 85 GLU A O 1
ATOM 726 N N . LYS A 1 97 ? 5.902 14.152 22.993 1.00 15.92 86 LYS A N 1
ATOM 727 C CA . LYS A 1 97 ? 5.459 14.352 21.599 1.00 14.51 86 LYS A CA 1
ATOM 728 C C . LYS A 1 97 ? 5.774 15.732 21.049 1.00 14.88 86 LYS A C 1
ATOM 729 O O . LYS A 1 97 ? 5.384 16.771 21.630 1.00 16.01 86 LYS A O 1
ATOM 735 N N . VAL A 1 98 ? 6.483 15.749 19.931 1.00 14.03 87 VAL A N 1
ATOM 736 C CA . VAL A 1 98 ? 6.839 17.008 19.260 1.00 13.78 87 VAL A CA 1
ATOM 737 C C . VAL A 1 98 ? 6.204 17.174 17.868 1.00 13.21 87 VAL A C 1
ATOM 738 O O . VAL A 1 98 ? 6.206 18.273 17.306 1.00 13.85 87 VAL A O 1
ATOM 742 N N . GLY A 1 99 ? 5.699 16.080 17.296 1.00 11.98 88 GLY A N 1
ATOM 743 C CA . GLY A 1 99 ? 4.937 16.203 16.066 1.00 12.84 88 GLY A CA 1
ATOM 744 C C . GLY A 1 99 ? 4.255 14.904 15.704 1.00 11.50 88 GLY A C 1
ATOM 745 O O . GLY A 1 99 ? 4.535 13.860 16.302 1.00 12.19 88 GLY A O 1
ATOM 746 N N . ASP A 1 100 ? 3.356 14.982 14.729 1.00 13.28 89 ASP A N 1
ATOM 747 C CA . ASP A 1 100 ? 2.783 13.785 14.147 1.00 14.16 89 ASP A CA 1
ATOM 748 C C . ASP A 1 100 ? 2.486 13.966 12.674 1.00 13.79 89 ASP A C 1
ATOM 749 O O . ASP A 1 100 ? 2.347 15.119 12.180 1.00 15.66 89 ASP A O 1
ATOM 754 N N . VAL A 1 101 ? 2.414 12.844 11.971 1.00 13.06 90 VAL A N 1
ATOM 755 C CA . VAL A 1 101 ? 1.978 12.788 10.572 1.00 12.39 90 VAL A CA 1
ATOM 756 C C . VAL A 1 101 ? 0.885 11.730 10.509 1.00 12.25 90 VAL A C 1
ATOM 757 O O . VAL A 1 101 ? 1.098 10.569 10.848 1.00 11.34 90 VAL A O 1
ATOM 761 N N . VAL A 1 102 ? -0.300 12.124 10.040 1.00 12.20 91 VAL A N 1
ATOM 762 C CA . VAL A 1 102 ? -1.438 11.219 10.006 1.00 13.62 91 VAL A CA 1
ATOM 763 C C . VAL A 1 102 ? -1.634 10.827 8.557 1.00 14.45 91 VAL A C 1
ATOM 764 O O . VAL A 1 102 ? -1.898 11.698 7.708 1.00 16.13 91 VAL A O 1
ATOM 768 N N . GLY A 1 103 ? -1.428 9.549 8.255 1.00 13.42 92 GLY A N 1
ATOM 769 C CA . GLY A 1 103 ? -1.491 9.100 6.877 1.00 13.31 92 GLY A CA 1
ATOM 770 C C . GLY A 1 103 ? -0.149 8.693 6.311 1.00 13.20 92 GLY A C 1
ATOM 771 O O . GLY A 1 103 ? 0.927 9.024 6.851 1.00 13.22 92 GLY A O 1
ATOM 772 N N . ALA A 1 104 ? -0.225 7.970 5.193 1.00 13.29 93 ALA A N 1
ATOM 773 C CA . ALA A 1 104 ? 0.934 7.344 4.613 1.00 14.00 93 ALA A CA 1
ATOM 774 C C . ALA A 1 104 ? 1.699 8.292 3.699 1.00 14.02 93 ALA A C 1
ATOM 775 O O . ALA A 1 104 ? 1.671 8.146 2.467 1.00 16.17 93 ALA A O 1
ATOM 777 N N . SER A 1 105 ? 2.370 9.259 4.325 1.00 13.42 94 SER A N 1
ATOM 778 C CA . SER A 1 105 ? 3.192 10.228 3.599 1.00 14.40 94 SER A CA 1
ATOM 779 C C . SER A 1 105 ? 4.618 10.158 4.095 1.00 13.05 94 SER A C 1
ATOM 780 O O . SER A 1 105 ? 4.967 10.856 5.050 1.00 14.24 94 SER A O 1
ATOM 783 N N . ILE A 1 106 ? 5.449 9.360 3.398 1.00 13.31 95 ILE A N 1
ATOM 784 C CA . ILE A 1 106 ? 6.861 9.197 3.775 1.00 13.75 95 ILE A CA 1
ATOM 785 C C . ILE A 1 106 ? 7.628 10.522 3.684 1.00 13.54 95 ILE A C 1
ATOM 786 O O . ILE A 1 106 ? 8.528 10.751 4.479 1.00 13.71 95 ILE A O 1
ATOM 791 N N . ALA A 1 107 ? 7.237 11.411 2.752 1.00 14.60 96 ALA A N 1
ATOM 792 C CA . ALA A 1 107 ? 7.868 12.725 2.644 1.00 14.77 96 ALA A CA 1
ATOM 793 C C . ALA A 1 107 ? 7.614 13.559 3.883 1.00 13.32 96 ALA A C 1
ATOM 794 O O . ALA A 1 107 ? 8.549 14.158 4.416 1.00 13.08 96 ALA A O 1
ATOM 796 N N . LYS A 1 108 ? 6.349 13.605 4.339 1.00 13.31 97 LYS A N 1
ATOM 797 C CA . LYS A 1 108 ? 6.067 14.349 5.564 1.00 14.16 97 LYS A CA 1
ATOM 798 C C . LYS A 1 108 ? 6.730 13.760 6.804 1.00 11.79 97 LYS A C 1
ATOM 799 O O . LYS A 1 108 ? 7.213 14.485 7.647 1.00 12.56 97 LYS A O 1
ATOM 805 N N . VAL A 1 109 ? 6.835 12.430 6.858 1.00 12.42 98 VAL A N 1
ATOM 806 C CA . VAL A 1 109 ? 7.540 11.783 7.967 1.00 12.59 98 VAL A CA 1
ATOM 807 C C . VAL A 1 109 ? 8.985 12.222 7.978 1.00 12.32 98 VAL A C 1
ATOM 808 O O . VAL A 1 109 ? 9.507 12.596 9.020 1.00 13.25 98 VAL A O 1
ATOM 812 N N . GLU A 1 110 ? 9.638 12.170 6.799 1.00 12.03 99 GLU A N 1
ATOM 813 C CA . GLU A 1 110 ? 11.028 12.588 6.723 1.00 13.21 99 GLU A CA 1
ATOM 814 C C . GLU A 1 110 ? 11.204 14.062 7.069 1.00 13.88 99 GLU A C 1
ATOM 815 O O . GLU A 1 110 ? 12.130 14.406 7.809 1.00 14.83 99 GLU A O 1
ATOM 821 N N . ASP A 1 111 ? 10.311 14.917 6.556 1.00 14.43 100 ASP A N 1
ATOM 822 C CA . ASP A 1 111 ? 10.337 16.335 6.945 1.00 16.15 100 ASP A CA 1
ATOM 823 C C . ASP A 1 111 ? 10.281 16.510 8.464 1.00 15.36 100 ASP A C 1
ATOM 824 O O . ASP A 1 111 ? 10.961 17.351 9.038 1.00 16.17 100 ASP A O 1
ATOM 829 N N . MET A 1 112 ? 9.417 15.739 9.126 1.00 15.75 101 MET A N 1
ATOM 830 C CA . MET A 1 112 ? 9.264 15.796 10.564 1.00 15.32 10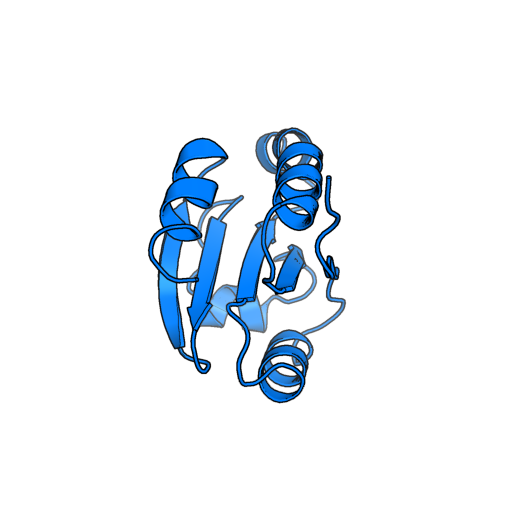1 MET A CA 1
ATOM 831 C C . MET A 1 112 ? 10.550 15.383 11.273 1.00 15.61 101 MET A C 1
ATOM 832 O O . MET A 1 112 ? 10.984 16.017 12.227 1.00 16.35 101 MET A O 1
ATOM 837 N N . ILE A 1 113 ? 11.177 14.316 10.791 1.00 15.35 102 ILE A N 1
ATOM 838 C CA . ILE A 1 113 ? 12.432 13.874 11.374 1.00 16.15 102 ILE A CA 1
ATOM 839 C C . ILE A 1 113 ? 13.510 14.953 11.209 1.00 17.42 102 ILE A C 1
ATOM 840 O O . ILE A 1 113 ? 14.195 15.261 12.177 1.00 18.41 102 ILE A O 1
ATOM 845 N N . LYS A 1 114 ? 13.633 15.516 9.999 1.00 19.16 103 LYS A N 1
ATOM 846 C CA A LYS A 1 114 ? 14.619 16.568 9.707 0.50 20.14 103 LYS A CA 1
ATOM 847 C CA B LYS A 1 114 ? 14.639 16.548 9.739 0.50 20.21 103 LYS A CA 1
ATOM 848 C C . LYS A 1 114 ? 14.501 17.712 10.710 1.00 20.79 103 LYS A C 1
ATOM 849 O O . LYS A 1 114 ? 15.509 18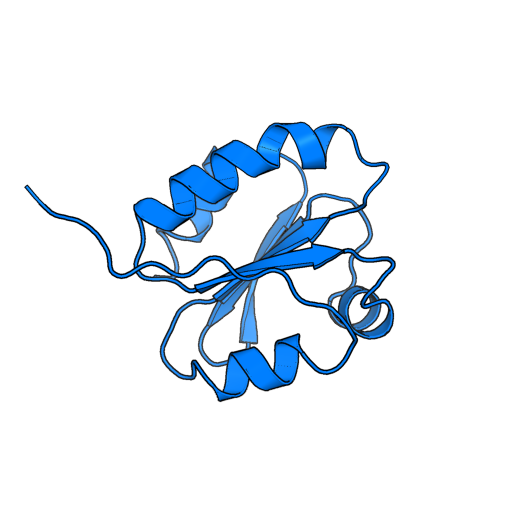.255 11.182 1.00 21.91 103 LYS A O 1
ATOM 860 N N . LYS A 1 115 ? 13.255 18.067 11.036 1.00 21.02 104 LYS A N 1
ATOM 861 C CA . LYS A 1 115 ? 12.956 19.177 11.933 1.00 21.43 104 LYS A CA 1
ATOM 862 C C . LYS A 1 115 ? 13.413 18.937 13.372 1.00 21.90 104 LYS A C 1
ATOM 863 O O . LYS A 1 115 ? 13.884 19.853 14.042 1.00 22.66 104 LYS A O 1
ATOM 869 N N . PHE A 1 116 ? 13.255 17.710 13.867 1.00 21.21 105 PHE A N 1
ATOM 870 C CA . PHE A 1 116 ? 13.469 17.452 15.298 1.00 21.34 105 PHE A CA 1
ATOM 871 C C . PHE A 1 116 ? 14.716 16.639 15.679 1.00 22.16 105 PHE A C 1
ATOM 872 O O . PHE A 1 116 ? 15.045 16.509 16.869 1.00 23.33 105 PHE A O 1
ATOM 880 N N . ILE A 1 117 ? 15.409 16.096 14.680 1.00 22.57 106 ILE A N 1
ATOM 881 C CA . ILE A 1 117 ? 16.574 15.261 14.961 1.00 23.75 106 ILE A CA 1
ATOM 882 C C . ILE A 1 117 ? 17.763 16.086 15.459 1.00 24.60 106 ILE A C 1
ATOM 883 O O . ILE A 1 117 ? 18.541 15.626 16.295 1.00 25.93 106 ILE A O 1
#

Sequence (110 aa):
QLVIMSELIIELKQDGDLESLLEQHKNKLVVVDFFATWCGPCKTIAPLFKELSEKYDAIFVKVDVDKLEETARKYNISAMMPTFIAIKNGEKVGDVVGASIAKVEDMIKKKFI

Solvent-accessible surface area: 6469 Å² total; per-residue (Å²): 233,134,142,51,179,54,52,66,48,98,15,162,117,43,39,44,0,60,69,6,25,112,135,34,129,139,67,9,2,0,0,1,0,25,1,90,172,9,39,74,4,128,105,4,29,80,84,0,107,79,8,4,78,121,33,62,0,7,0,0,30,0,8,17,87,135,0,102,108,4,10,166,136,28,130,31,110,45,48,2,8,0,0,0,1,84,113,45,126,98,55,17,66,15,96,25,54,36,47,65,131,0,47,80,14,0,128,156,51,103

Nearest PDB structures (foldseek):
  2xbq-assembly1_A  TM=1.004E+00  e=7.058E-20  Schistosoma mansoni
  2xbi-assembly1_A  TM=9.865E-01  e=8.857E-19  Schistosoma mansoni
  4i8b-assembly1_B  TM=9.715E-01  e=8.858E-15  Schistosoma japonicum
  1xwa-assembly1_A  TM=9.560E-01  e=5.811E-12  Drosophila melanogaster
  6kil-assembly1_A  TM=9.118E-01  e=2.847E-10  Halobacterium salinarum NRC-1

Foldseek 3Di:
DDWEPFAEEEDAAAPVVVVVCVVPQAFKEKEWEAAPPDPLCVVLVVVLVVVRGVDNHHYYYYHCVRYVVVCVVVVPDAPRKMFIAGSNHTDDIDGGNDSPVSVVVVVVPD

Secondary structure (DSSP, 8-state):
------EEEE--STTHHHHHHHHTTTS-EEEEEE-TT-HHHHHHHHHHHHHHTTSSSEEEEEETTTSHHHHHHTT--SSSEEEEEETTEEEEEEESS-HHHHHHHHHHH-

CATH classification: 3.40.30.10

Radius of gyration: 12.77 Å; Cα contacts (8 Å, |Δi|>4): 205; chains: 1; bounding box: 38×26×28 Å

B-factor: mean 18.61, std 6.99, range [7.52, 46.3]